Protein AF-A0ABD1CI50-F1 (afdb_monomer_lite)

InterPro domains:
  IPR001848 Small ribosomal subunit protein uS10 [PTHR11700] (51-87)
  IPR027486 Small ribosomal subunit protein uS10 domain [PF00338] (51-84)
  IPR036838 Small ribosomal subunit protein uS10 domain superfamily [G3DSA:3.30.70.600] (1-51)
  IPR036838 Small ribosomal subunit protein uS10 domain superfamily [G3DSA:3.30.70.600] (52-88)
  IPR036838 Small ribosomal subunit protein uS10 domain superfamily [SSF54999] (18-85)

Organism: Culex pipiens pipiens (NCBI:txid38569)

Secondary structure (DSSP, 8-state):
-----------S---EEEEEEE-S-HHHHHHHHHHHHHHHHHTT--EEEEE-SSEEEEEEES-HHHHHHHHHHT--TT-EEEEEEE--

Structure (mmCIF, N/CA/C/O backbone):
data_AF-A0ABD1CI50-F1
#
_entry.id   AF-A0ABD1CI50-F1
#
loop_
_atom_site.group_PDB
_atom_site.id
_atom_site.type_symbol
_atom_site.label_atom_id
_atom_site.label_alt_id
_atom_site.label_comp_id
_atom_site.label_asym_id
_atom_site.label_entity_id
_atom_site.label_seq_id
_atom_site.pdbx_PDB_ins_code
_atom_site.Cartn_x
_atom_site.Cartn_y
_atom_site.Cartn_z
_atom_site.occupancy
_atom_site.B_iso_or_equiv
_atom_site.auth_seq_id
_atom_site.auth_comp_id
_atom_site.auth_asym_id
_atom_site.auth_atom_id
_atom_site.pdbx_PDB_model_num
ATOM 1 N N . MET A 1 1 ? 6.219 11.345 27.649 1.00 36.47 1 MET A N 1
ATOM 2 C CA . MET A 1 1 ? 4.781 11.576 27.384 1.00 36.47 1 MET A CA 1
ATOM 3 C C . MET A 1 1 ? 4.552 11.513 25.878 1.00 36.47 1 MET A C 1
ATOM 5 O O . MET A 1 1 ? 4.914 12.448 25.183 1.00 36.47 1 MET A O 1
ATOM 9 N N . ALA A 1 2 ? 4.060 10.380 25.366 1.00 38.81 2 ALA A N 1
ATOM 10 C CA . ALA A 1 2 ? 3.848 10.143 23.937 1.00 38.81 2 ALA A CA 1
ATOM 11 C C . ALA A 1 2 ? 2.370 10.384 23.581 1.00 38.81 2 ALA A C 1
ATOM 13 O O . ALA A 1 2 ? 1.508 9.566 23.895 1.00 38.81 2 ALA A O 1
ATOM 14 N N . ALA A 1 3 ? 2.079 11.536 22.979 1.00 45.41 3 ALA A N 1
ATOM 15 C CA . ALA A 1 3 ? 0.829 11.783 22.261 1.00 45.41 3 ALA A CA 1
ATOM 16 C C . ALA A 1 3 ? 0.927 11.059 20.898 1.00 45.41 3 ALA A C 1
ATOM 18 O O . ALA A 1 3 ? 2.001 11.047 20.308 1.00 45.41 3 ALA A O 1
ATOM 19 N N . THR A 1 4 ? -0.082 10.382 20.355 1.00 44.66 4 THR A N 1
ATOM 20 C CA . THR A 1 4 ? -1.501 10.732 20.292 1.00 44.66 4 THR A CA 1
ATOM 21 C C . THR A 1 4 ? -2.389 9.485 20.251 1.00 44.66 4 THR A C 1
ATOM 23 O O . THR A 1 4 ? -2.087 8.469 19.625 1.00 44.66 4 THR A O 1
ATOM 26 N N . ARG A 1 5 ? -3.517 9.601 20.954 1.00 47.25 5 ARG A N 1
ATOM 27 C CA . ARG A 1 5 ? -4.638 8.664 20.993 1.00 47.25 5 ARG A CA 1
ATOM 28 C C . ARG A 1 5 ? -5.496 8.824 19.727 1.00 47.25 5 ARG A C 1
ATOM 30 O O . ARG A 1 5 ? -5.709 9.949 19.297 1.00 47.25 5 ARG A O 1
ATOM 37 N N . LYS A 1 6 ? -5.971 7.679 19.217 1.00 54.91 6 LYS A N 1
ATOM 38 C CA . LYS A 1 6 ? -7.211 7.402 18.458 1.00 54.91 6 LYS A CA 1
ATOM 39 C C . LYS A 1 6 ? -7.755 8.479 17.501 1.00 54.91 6 LYS A C 1
ATOM 41 O O . LYS A 1 6 ? -8.400 9.407 17.949 1.00 54.91 6 LYS A O 1
ATOM 46 N N . ASP A 1 7 ? -7.649 8.196 16.203 1.00 38.84 7 ASP A N 1
ATOM 47 C CA . ASP A 1 7 ? -8.651 8.474 15.156 1.00 38.84 7 ASP A CA 1
ATOM 48 C C . ASP A 1 7 ? -8.412 7.368 14.098 1.00 38.84 7 ASP A C 1
ATOM 50 O O . ASP A 1 7 ? -7.425 7.420 13.373 1.00 38.84 7 ASP A O 1
ATOM 54 N N . ILE A 1 8 ? -9.060 6.202 14.115 1.00 51.62 8 ILE A N 1
ATOM 55 C CA . ILE A 1 8 ? -10.365 5.934 13.501 1.00 51.62 8 ILE A CA 1
ATOM 56 C C . ILE A 1 8 ? -10.950 4.701 14.200 1.00 51.62 8 ILE A C 1
ATOM 58 O O . ILE A 1 8 ? -10.406 3.596 14.134 1.00 51.62 8 ILE A O 1
ATOM 62 N N . GLU A 1 9 ? -12.082 4.901 14.862 1.00 54.56 9 GLU A N 1
ATOM 63 C CA . GLU A 1 9 ? -13.017 3.837 15.191 1.00 54.56 9 GLU A CA 1
ATOM 64 C C . GLU A 1 9 ? -13.667 3.325 13.906 1.00 54.56 9 GLU A C 1
ATOM 66 O O . GLU A 1 9 ? -14.456 4.019 13.274 1.00 54.56 9 GLU A O 1
ATOM 71 N N . LYS A 1 10 ? -13.366 2.081 13.548 1.00 37.62 10 LYS A N 1
ATOM 72 C CA . LYS A 1 10 ? -14.395 1.077 13.271 1.00 37.62 10 LYS A CA 1
ATOM 73 C C . LYS A 1 10 ? -13.838 -0.260 13.730 1.00 37.62 10 LYS A C 1
ATOM 75 O O . LYS A 1 10 ? -12.703 -0.604 13.419 1.00 37.62 10 LYS A O 1
ATOM 80 N N . ALA A 1 11 ? -14.638 -0.991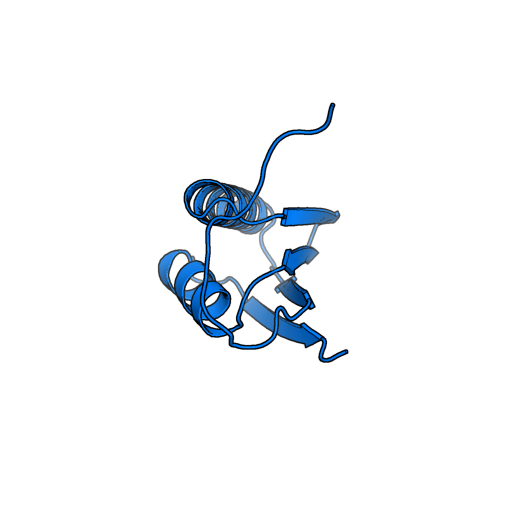 14.492 1.00 41.25 11 ALA A N 1
ATOM 81 C CA . ALA A 1 11 ? -14.345 -2.299 15.066 1.00 41.25 11 ALA A CA 1
ATOM 82 C C . ALA A 1 11 ? -14.249 -3.430 14.014 1.00 41.25 11 ALA A C 1
ATOM 84 O O . ALA A 1 11 ? -14.745 -4.528 14.231 1.00 41.25 11 ALA A O 1
ATOM 85 N N . ALA A 1 12 ? -13.619 -3.170 12.869 1.00 50.88 12 ALA A N 1
ATOM 86 C CA . ALA A 1 12 ? -13.197 -4.181 11.915 1.00 50.88 12 ALA A CA 1
ATOM 87 C C . ALA A 1 12 ? -11.683 -4.319 12.086 1.00 50.88 12 ALA A C 1
ATOM 89 O O . ALA A 1 12 ? -10.943 -3.396 11.749 1.00 50.88 12 ALA A O 1
ATOM 90 N N . THR A 1 13 ? -11.266 -5.405 12.736 1.00 58.91 13 THR A N 1
ATOM 91 C CA . THR A 1 13 ? -9.893 -5.927 12.851 1.00 58.91 13 THR A CA 1
ATOM 92 C C . THR A 1 13 ? -8.807 -5.065 12.191 1.00 58.91 13 THR A C 1
ATOM 94 O O . THR A 1 13 ? -8.684 -4.974 10.971 1.00 58.91 13 THR A O 1
ATOM 97 N N . LEU A 1 14 ? -7.986 -4.415 13.019 1.00 67.94 14 LEU A N 1
ATOM 98 C CA . LEU A 1 14 ? -6.788 -3.698 12.583 1.00 67.94 14 LEU A CA 1
ATOM 99 C C . LEU A 1 14 ? -5.796 -4.703 11.971 1.00 67.94 14 LEU A C 1
ATOM 101 O O . LEU A 1 14 ? -4.987 -5.298 12.679 1.00 67.94 14 LEU A O 1
ATOM 105 N N . HIS A 1 15 ? -5.874 -4.902 10.656 1.00 76.06 15 HIS A N 1
ATOM 106 C CA . HIS A 1 15 ? -4.976 -5.788 9.924 1.00 76.06 15 HIS A CA 1
ATOM 107 C C . HIS A 1 15 ? -3.682 -5.068 9.542 1.00 76.06 15 HIS A C 1
ATOM 109 O O . HIS A 1 15 ? -3.644 -3.849 9.316 1.00 76.06 15 HIS A O 1
ATOM 115 N N . ARG A 1 16 ? -2.601 -5.845 9.434 1.00 80.50 16 ARG A N 1
ATOM 116 C CA . ARG A 1 16 ? -1.367 -5.376 8.804 1.00 80.50 16 ARG A CA 1
ATOM 117 C C . ARG A 1 16 ? -1.506 -5.599 7.308 1.00 80.50 16 ARG A C 1
ATOM 119 O O . ARG A 1 16 ? -1.424 -6.721 6.828 1.00 80.50 16 ARG A O 1
ATOM 126 N N . ASN A 1 17 ? -1.713 -4.531 6.555 1.00 86.75 17 ASN A N 1
ATOM 127 C CA . ASN A 1 17 ? -1.837 -4.621 5.109 1.00 86.75 17 ASN A CA 1
ATOM 128 C C . ASN A 1 17 ? -0.503 -4.291 4.464 1.00 86.75 17 ASN A C 1
ATOM 130 O O . ASN A 1 17 ? 0.077 -3.235 4.707 1.00 86.75 17 ASN A O 1
ATOM 134 N N . ARG A 1 18 ? -0.038 -5.180 3.599 1.00 86.88 18 ARG A N 1
ATOM 135 C CA . ARG A 1 18 ? 1.201 -5.017 2.856 1.00 86.88 18 ARG A CA 1
ATOM 136 C C . ARG A 1 18 ? 0.877 -4.747 1.400 1.00 86.88 18 ARG A C 1
ATOM 138 O O . ARG A 1 18 ? 0.462 -5.635 0.658 1.00 86.88 18 ARG A O 1
ATOM 145 N N . VAL A 1 19 ? 1.076 -3.507 0.983 1.00 87.94 19 VAL A N 1
ATOM 146 C CA . VAL A 1 19 ? 0.916 -3.073 -0.402 1.00 87.94 19 VAL A CA 1
ATOM 147 C C . VAL A 1 19 ? 2.251 -3.233 -1.114 1.00 87.94 19 VAL A C 1
ATOM 149 O O . VAL A 1 19 ? 3.254 -2.624 -0.748 1.00 87.94 19 VAL A O 1
ATOM 152 N N . THR A 1 20 ? 2.268 -4.068 -2.143 1.00 88.38 20 THR A N 1
ATOM 153 C CA . THR A 1 20 ? 3.411 -4.263 -3.030 1.00 88.38 20 THR A CA 1
ATOM 154 C C . THR A 1 20 ? 3.128 -3.603 -4.372 1.00 88.38 20 THR A C 1
ATOM 156 O O . THR A 1 20 ? 2.136 -3.908 -5.026 1.00 88.38 20 THR A O 1
ATOM 159 N N . LEU A 1 21 ? 4.024 -2.719 -4.793 1.00 86.50 21 LEU A N 1
ATOM 160 C CA . LEU A 1 21 ? 3.986 -2.041 -6.082 1.00 86.50 21 LEU A CA 1
ATOM 161 C C . LEU A 1 21 ? 5.084 -2.632 -6.963 1.00 86.50 21 LEU A C 1
ATOM 163 O O . LEU A 1 21 ? 6.264 -2.538 -6.609 1.00 86.50 21 LEU A O 1
ATOM 167 N N . ASN A 1 22 ? 4.702 -3.223 -8.093 1.00 83.94 22 ASN A N 1
ATOM 168 C CA . ASN A 1 22 ? 5.625 -3.730 -9.107 1.00 83.94 22 ASN A CA 1
ATOM 169 C C . ASN A 1 22 ? 5.503 -2.860 -10.361 1.00 83.94 22 ASN A C 1
ATOM 171 O O . ASN A 1 22 ? 4.394 -2.562 -10.800 1.00 83.94 22 ASN A O 1
ATOM 175 N N . LEU A 1 23 ? 6.632 -2.427 -10.928 1.00 78.25 23 LEU A N 1
ATOM 176 C CA . LEU A 1 23 ? 6.633 -1.488 -12.051 1.00 78.25 23 LEU A CA 1
ATOM 177 C C . LEU A 1 23 ? 7.859 -1.642 -12.950 1.00 78.25 23 LEU A C 1
ATOM 179 O O . LEU A 1 23 ? 8.969 -1.881 -12.480 1.00 78.25 23 LEU A O 1
ATOM 183 N N . ARG A 1 24 ? 7.653 -1.392 -14.250 1.00 76.75 24 ARG A N 1
ATOM 184 C CA . ARG A 1 24 ? 8.719 -1.293 -15.264 1.00 76.75 24 ARG A CA 1
ATOM 185 C C . ARG A 1 24 ? 9.330 0.113 -15.374 1.00 76.75 24 ARG A C 1
ATOM 187 O O . ARG A 1 24 ? 10.405 0.260 -15.937 1.00 76.75 24 ARG A O 1
ATOM 194 N N . ASN A 1 25 ? 8.672 1.145 -14.828 1.00 82.06 25 ASN A N 1
ATOM 195 C CA . ASN A 1 25 ? 9.139 2.536 -14.866 1.00 82.06 25 ASN A CA 1
ATOM 196 C C . ASN A 1 25 ? 9.298 3.123 -13.452 1.00 82.06 25 ASN A C 1
ATOM 198 O O . ASN A 1 25 ? 8.316 3.320 -12.730 1.00 82.06 25 ASN A O 1
ATOM 202 N N . VAL A 1 26 ? 10.540 3.461 -13.091 1.00 81.75 26 VAL A N 1
ATOM 203 C CA . VAL A 1 26 ? 10.914 4.008 -11.775 1.00 81.75 26 VAL A CA 1
ATOM 204 C C . VAL A 1 26 ? 10.240 5.359 -11.499 1.00 81.75 26 VAL A C 1
ATOM 206 O O . VAL A 1 26 ? 9.774 5.598 -10.388 1.00 81.75 26 VAL A O 1
ATOM 209 N N . ARG A 1 27 ? 10.086 6.228 -12.509 1.00 83.50 27 ARG A N 1
ATOM 210 C CA . ARG A 1 27 ? 9.495 7.572 -12.331 1.00 83.50 27 ARG A CA 1
ATOM 211 C C . ARG A 1 27 ? 8.019 7.515 -11.938 1.00 83.50 27 ARG A C 1
ATOM 213 O O . ARG A 1 27 ? 7.543 8.348 -11.167 1.00 83.50 27 ARG A O 1
ATOM 220 N N . SER A 1 28 ? 7.283 6.540 -12.468 1.00 84.31 28 SER A N 1
ATOM 221 C CA . SER A 1 28 ? 5.882 6.316 -12.095 1.00 84.31 28 SER A CA 1
ATOM 222 C C . SER A 1 28 ? 5.769 5.739 -10.684 1.00 84.31 28 SER A C 1
ATOM 224 O O . SER A 1 28 ? 4.898 6.169 -9.930 1.00 84.31 28 SER A O 1
ATOM 226 N N . LEU A 1 29 ? 6.686 4.840 -10.304 1.00 83.19 29 LEU A N 1
ATOM 227 C CA . LEU A 1 29 ? 6.751 4.232 -8.970 1.00 83.19 29 LEU A CA 1
ATOM 228 C C . LEU A 1 29 ? 6.963 5.274 -7.870 1.00 83.19 29 LEU A C 1
ATOM 230 O O . LEU A 1 29 ? 6.298 5.230 -6.837 1.00 83.19 29 LEU A O 1
ATOM 234 N N . GLU A 1 30 ? 7.867 6.224 -8.108 1.00 85.00 30 GLU A N 1
ATOM 235 C CA . GLU A 1 30 ? 8.155 7.325 -7.185 1.00 85.00 30 GLU A CA 1
ATOM 236 C C . GLU A 1 30 ? 6.916 8.181 -6.924 1.00 85.00 30 GLU A C 1
ATOM 238 O O . GLU A 1 30 ? 6.547 8.407 -5.772 1.00 85.00 30 GLU A O 1
ATOM 243 N N . LYS A 1 31 ? 6.235 8.598 -8.000 1.00 86.25 31 LYS A N 1
ATOM 244 C CA . LYS A 1 31 ? 5.040 9.445 -7.909 1.00 86.25 31 LYS A CA 1
ATOM 245 C C . LYS A 1 31 ? 3.902 8.735 -7.180 1.00 86.25 31 LYS A C 1
ATOM 247 O O . LYS A 1 31 ? 3.317 9.318 -6.278 1.00 86.25 31 LYS A O 1
ATOM 252 N N . VAL A 1 32 ? 3.622 7.476 -7.523 1.00 85.19 32 VAL A N 1
ATOM 253 C CA . VAL A 1 32 ? 2.556 6.694 -6.870 1.00 85.19 32 VAL A CA 1
ATOM 254 C C . VAL A 1 32 ? 2.867 6.456 -5.395 1.00 85.19 32 VAL A C 1
ATOM 256 O O . VAL A 1 32 ? 1.982 6.567 -4.556 1.00 85.19 32 VAL A O 1
ATOM 259 N N . CYS A 1 33 ? 4.125 6.175 -5.049 1.00 84.69 33 CYS A N 1
ATOM 260 C CA . CYS A 1 33 ? 4.516 5.992 -3.656 1.00 84.69 33 CYS A CA 1
ATOM 261 C C . CYS A 1 33 ? 4.358 7.283 -2.842 1.00 84.69 33 CYS A C 1
ATOM 263 O O . CYS A 1 33 ? 3.824 7.232 -1.736 1.00 84.69 33 CYS A O 1
ATOM 265 N N . ALA A 1 34 ? 4.758 8.432 -3.395 1.00 86.44 34 ALA A N 1
ATOM 266 C CA . ALA A 1 34 ? 4.550 9.727 -2.752 1.00 86.44 34 ALA A CA 1
ATOM 267 C C . ALA A 1 34 ? 3.056 10.030 -2.548 1.00 86.44 34 ALA A C 1
ATOM 269 O O . ALA A 1 34 ? 2.665 10.458 -1.462 1.00 86.44 34 ALA A O 1
ATOM 270 N N . ASP A 1 35 ? 2.221 9.748 -3.552 1.00 86.81 35 ASP A N 1
ATOM 271 C CA . ASP A 1 35 ? 0.777 9.979 -3.476 1.00 86.81 35 ASP A CA 1
ATOM 272 C C . ASP A 1 35 ? 0.092 9.049 -2.464 1.00 86.81 35 ASP A C 1
ATOM 274 O O . ASP A 1 35 ? -0.711 9.496 -1.653 1.00 86.81 35 ASP A O 1
ATOM 278 N N . LEU A 1 36 ? 0.477 7.768 -2.420 1.00 85.00 36 LEU A N 1
ATOM 279 C CA . LEU A 1 36 ? -0.003 6.810 -1.416 1.00 85.00 36 LEU A CA 1
ATOM 280 C C . LEU A 1 36 ? 0.386 7.222 0.008 1.00 85.00 36 LEU A C 1
ATOM 282 O O . LEU A 1 36 ? -0.449 7.173 0.909 1.00 85.00 36 LEU A O 1
ATOM 286 N N . ILE A 1 37 ? 1.635 7.651 0.223 1.00 86.19 37 ILE A N 1
ATOM 287 C CA . ILE A 1 37 ? 2.093 8.138 1.533 1.00 86.19 37 ILE A CA 1
ATOM 288 C C . ILE A 1 37 ? 1.327 9.408 1.918 1.00 86.19 37 ILE A C 1
ATOM 290 O O . ILE A 1 37 ? 0.915 9.546 3.068 1.00 86.19 37 ILE A O 1
ATOM 294 N N . SER A 1 38 ? 1.111 10.323 0.970 1.00 88.38 38 SER A N 1
ATOM 295 C CA . SER A 1 38 ? 0.334 11.547 1.187 1.00 88.38 38 SER A CA 1
ATOM 296 C C . SER A 1 38 ? -1.128 11.237 1.529 1.00 88.38 38 SER A C 1
ATOM 298 O O . SER A 1 38 ? -1.647 11.736 2.527 1.00 88.38 38 SER A O 1
ATOM 300 N N . GLY A 1 39 ? -1.778 10.347 0.773 1.00 86.62 39 GLY A N 1
ATOM 301 C CA . GLY A 1 39 ? -3.149 9.895 1.017 1.00 86.62 39 GLY A CA 1
ATOM 302 C C . GLY A 1 39 ? -3.314 9.198 2.369 1.00 86.62 39 GLY A C 1
ATOM 303 O O . GLY A 1 39 ? -4.254 9.487 3.107 1.00 86.62 39 GLY A O 1
ATOM 304 N N . ALA A 1 40 ? -2.355 8.353 2.749 1.00 84.62 40 ALA A N 1
ATOM 305 C CA . ALA A 1 40 ? -2.352 7.693 4.050 1.00 84.62 40 ALA A CA 1
ATOM 306 C C . ALA A 1 40 ? -2.105 8.676 5.210 1.00 84.62 40 ALA A C 1
ATOM 308 O O . ALA A 1 40 ? -2.773 8.583 6.239 1.00 84.62 40 ALA A O 1
ATOM 309 N N . LYS A 1 41 ? -1.216 9.666 5.036 1.00 84.00 41 LYS A N 1
ATOM 310 C CA . LYS A 1 41 ? -1.004 10.742 6.021 1.00 84.00 41 LYS A CA 1
ATOM 311 C C . LYS A 1 41 ? -2.249 11.610 6.214 1.00 84.00 41 LYS A C 1
ATOM 313 O O . LYS A 1 41 ? -2.536 11.980 7.349 1.00 84.00 41 LYS A O 1
ATOM 318 N N . LYS A 1 42 ? -3.014 11.894 5.151 1.00 86.44 42 LYS A N 1
ATOM 319 C CA . LYS A 1 42 ? -4.303 12.611 5.247 1.00 86.44 42 LYS A CA 1
ATOM 320 C C . LYS A 1 42 ? -5.314 11.866 6.120 1.00 86.44 42 LYS A C 1
ATOM 322 O O . LYS A 1 42 ? -6.044 12.500 6.870 1.00 86.44 42 LYS A O 1
ATOM 327 N N . GLN A 1 43 ? -5.314 10.535 6.068 1.00 79.69 43 GLN A N 1
ATOM 328 C CA . GLN A 1 43 ? -6.142 9.684 6.930 1.00 79.69 43 GLN A CA 1
ATOM 329 C C . GLN A 1 43 ? -5.488 9.341 8.282 1.00 79.69 43 GLN A C 1
ATOM 331 O O . GLN A 1 43 ? -5.979 8.471 8.993 1.00 79.69 43 GLN A O 1
ATOM 336 N N . LYS A 1 44 ? -4.377 10.004 8.646 1.00 80.88 44 LYS A N 1
ATOM 337 C CA . LYS A 1 44 ? -3.603 9.753 9.877 1.00 80.88 44 LYS A CA 1
ATOM 338 C C . LYS A 1 44 ? -3.207 8.277 10.078 1.00 80.88 44 LYS A C 1
ATOM 340 O O . LYS A 1 44 ? -3.074 7.810 11.207 1.00 80.88 44 LYS A O 1
ATOM 345 N N . LEU A 1 45 ? -2.977 7.536 8.992 1.00 81.69 45 LEU A N 1
ATOM 346 C CA . LEU A 1 45 ? -2.554 6.137 9.058 1.00 81.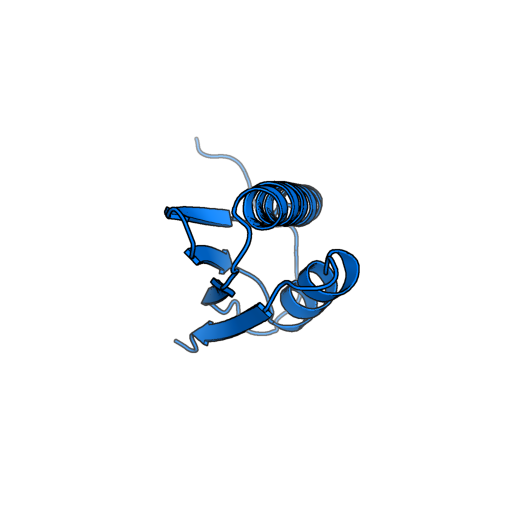69 45 LEU A CA 1
ATOM 347 C C . LEU A 1 45 ? -1.045 6.020 9.283 1.00 81.69 45 LEU A C 1
ATOM 349 O O . LEU A 1 45 ? -0.250 6.801 8.753 1.00 81.69 45 LEU A O 1
ATOM 353 N N . HIS A 1 46 ? -0.635 4.994 10.029 1.00 82.25 46 HIS A N 1
ATOM 354 C CA . HIS A 1 46 ? 0.779 4.671 10.186 1.00 82.25 46 HIS A CA 1
ATOM 355 C C . HIS A 1 46 ? 1.276 3.921 8.946 1.00 82.25 46 HIS A C 1
ATOM 357 O O . HIS A 1 46 ? 0.781 2.842 8.613 1.00 82.25 46 HIS A O 1
ATOM 363 N N . VAL A 1 47 ? 2.266 4.512 8.278 1.00 85.44 47 VAL A N 1
ATOM 364 C CA . VAL A 1 47 ? 2.878 3.987 7.057 1.00 85.44 47 VAL A CA 1
ATOM 365 C C . VAL A 1 47 ? 4.334 3.642 7.324 1.00 85.44 47 VAL A C 1
ATOM 367 O O . VAL A 1 47 ? 5.097 4.493 7.782 1.00 85.44 47 VAL A O 1
ATOM 370 N N . LYS A 1 48 ? 4.744 2.424 6.973 1.00 85.88 48 LYS A N 1
ATOM 371 C CA . LYS A 1 48 ? 6.156 2.038 6.889 1.00 85.88 48 LYS A CA 1
ATOM 372 C C . LYS A 1 48 ? 6.460 1.595 5.469 1.00 85.88 48 LYS A C 1
ATOM 374 O O . LYS A 1 48 ? 5.810 0.704 4.948 1.00 85.88 48 LYS A O 1
ATOM 379 N N . GLY A 1 49 ? 7.425 2.237 4.823 1.00 84.44 49 GLY A N 1
ATOM 380 C CA . GLY A 1 49 ? 7.778 1.952 3.435 1.00 84.44 49 GLY A CA 1
ATOM 381 C C . GLY A 1 49 ? 9.233 1.539 3.294 1.00 84.44 49 GLY A C 1
ATOM 382 O O . GLY A 1 49 ? 10.103 2.079 3.972 1.00 84.44 49 GLY A O 1
ATOM 383 N N . SER A 1 50 ? 9.497 0.617 2.372 1.00 84.38 50 SER A N 1
ATOM 384 C CA . SER A 1 50 ? 10.842 0.332 1.869 1.00 84.38 50 SER A CA 1
ATOM 385 C C . SER A 1 50 ? 10.927 0.684 0.387 1.00 84.38 50 SER A C 1
ATOM 387 O O . SER A 1 50 ? 10.003 0.428 -0.395 1.00 84.38 50 SER A O 1
ATOM 389 N N . MET A 1 51 ? 12.046 1.289 -0.001 1.00 79.25 51 MET A N 1
ATOM 390 C CA . MET A 1 51 ? 12.285 1.743 -1.363 1.00 79.25 51 MET A CA 1
ATOM 391 C C . MET A 1 51 ? 13.277 0.808 -2.051 1.00 79.25 51 MET A C 1
ATOM 393 O O . MET A 1 51 ? 14.373 0.574 -1.548 1.00 79.25 51 MET A O 1
ATOM 397 N N . ARG A 1 52 ? 12.882 0.251 -3.199 1.00 78.69 52 ARG A N 1
ATOM 398 C CA . ARG A 1 52 ? 13.776 -0.461 -4.120 1.00 78.69 52 ARG A CA 1
ATOM 399 C C . ARG A 1 52 ? 13.532 0.046 -5.540 1.00 78.69 52 ARG A C 1
ATOM 401 O O . ARG A 1 52 ? 12.487 0.633 -5.817 1.00 78.69 52 ARG A O 1
ATOM 408 N N . LEU A 1 53 ? 14.495 -0.200 -6.427 1.00 79.69 53 LEU A N 1
ATOM 409 C CA . LEU A 1 53 ? 14.547 0.370 -7.778 1.00 79.69 53 LEU A CA 1
ATOM 410 C C . LEU A 1 53 ? 13.268 0.099 -8.601 1.00 79.69 53 LEU A C 1
ATOM 412 O O . LEU A 1 53 ? 12.674 1.026 -9.136 1.00 79.69 53 LEU A O 1
ATOM 416 N N . HIS A 1 54 ? 12.798 -1.152 -8.632 1.00 80.94 54 HIS A N 1
ATOM 417 C CA . HIS A 1 54 ? 11.661 -1.586 -9.469 1.00 80.94 54 HIS A CA 1
ATOM 418 C C . HIS A 1 54 ? 10.475 -2.158 -8.677 1.00 80.94 54 HIS A C 1
ATOM 420 O O . HIS A 1 54 ? 9.465 -2.574 -9.245 1.00 80.94 54 HIS A O 1
ATOM 426 N N . LYS A 1 55 ? 10.597 -2.203 -7.348 1.00 85.38 55 LYS A N 1
ATOM 427 C CA . LYS A 1 55 ? 9.591 -2.766 -6.447 1.00 85.38 55 LYS A CA 1
ATOM 428 C C . LYS A 1 55 ? 9.516 -1.927 -5.184 1.00 85.38 55 LYS A C 1
ATOM 430 O O . LYS A 1 55 ? 10.543 -1.663 -4.566 1.00 85.38 55 LYS A O 1
ATOM 435 N N . AR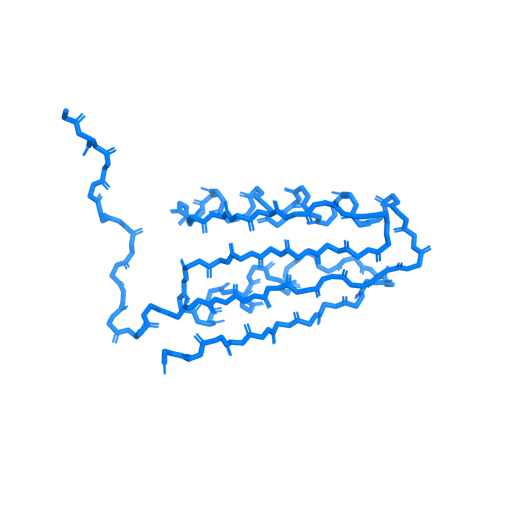G A 1 56 ? 8.318 -1.545 -4.754 1.00 87.56 56 ARG A N 1
ATOM 436 C CA . ARG A 1 56 ? 8.123 -0.924 -3.436 1.00 87.56 56 ARG A CA 1
ATOM 437 C C . ARG A 1 56 ? 7.171 -1.736 -2.599 1.00 87.56 56 ARG A C 1
ATOM 439 O O . ARG A 1 56 ? 6.246 -2.356 -3.112 1.00 87.56 56 ARG A O 1
ATOM 446 N N . ILE A 1 57 ? 7.437 -1.735 -1.305 1.00 88.06 57 ILE A N 1
ATOM 447 C CA . ILE A 1 57 ? 6.620 -2.424 -0.322 1.00 88.06 57 ILE A CA 1
ATOM 448 C C . ILE A 1 57 ? 6.291 -1.411 0.758 1.00 88.06 57 ILE A C 1
ATOM 450 O O . ILE A 1 57 ? 7.195 -0.773 1.304 1.00 88.06 57 ILE A O 1
ATOM 454 N N . ILE A 1 58 ? 5.001 -1.263 1.020 1.00 89.00 58 ILE A N 1
ATOM 455 C CA . ILE A 1 58 ? 4.450 -0.334 1.992 1.00 89.00 58 ILE A CA 1
ATOM 456 C C . ILE A 1 58 ? 3.554 -1.134 2.930 1.00 89.00 58 ILE A C 1
ATOM 458 O O . ILE A 1 58 ? 2.590 -1.757 2.496 1.00 89.00 58 ILE A O 1
ATOM 462 N N . ASP A 1 59 ? 3.882 -1.107 4.209 1.00 87.25 59 ASP A N 1
ATOM 463 C CA . ASP A 1 59 ? 3.086 -1.669 5.284 1.00 87.25 59 ASP A CA 1
ATOM 464 C C . ASP A 1 59 ? 2.185 -0.567 5.865 1.00 87.25 59 ASP A C 1
ATOM 466 O O . ASP A 1 59 ? 2.644 0.519 6.237 1.00 87.25 59 ASP A O 1
ATOM 470 N N . LEU A 1 60 ? 0.885 -0.850 5.908 1.00 85.62 60 LEU A N 1
ATOM 471 C CA . LEU A 1 60 ? -0.189 0.028 6.361 1.00 85.62 60 LEU A CA 1
ATOM 472 C C . LEU A 1 60 ? -0.969 -0.674 7.472 1.00 85.62 60 LEU A C 1
ATOM 474 O O . LEU A 1 60 ? -1.415 -1.807 7.307 1.00 85.62 60 LEU A O 1
ATOM 478 N N . HIS A 1 61 ? -1.174 0.008 8.596 1.00 82.88 61 HIS A N 1
ATOM 479 C CA . HIS A 1 61 ? -2.034 -0.483 9.676 1.00 82.88 61 HIS A CA 1
ATOM 480 C C . HIS A 1 61 ? -3.413 0.164 9.539 1.00 82.88 61 HIS A C 1
ATOM 482 O O . HIS A 1 61 ? -3.583 1.335 9.870 1.00 82.88 61 HIS A O 1
ATOM 488 N N . SER A 1 62 ? -4.371 -0.559 8.962 1.00 78.94 62 SER A N 1
ATOM 489 C CA . SER A 1 62 ? -5.731 -0.060 8.695 1.00 78.94 62 SER A CA 1
ATOM 490 C C . SER A 1 62 ? -6.677 -1.209 8.329 1.00 78.94 62 SER A C 1
ATOM 492 O O . SER A 1 62 ? -6.214 -2.286 7.957 1.00 78.94 62 SER A O 1
ATOM 494 N N . PRO A 1 63 ? -8.002 -1.013 8.398 1.00 82.69 63 PRO A N 1
ATOM 495 C CA . PRO A 1 63 ? -8.951 -1.936 7.783 1.00 82.69 63 PRO A CA 1
ATOM 496 C C . PRO A 1 63 ? -8.766 -1.977 6.254 1.00 82.69 63 PRO A C 1
ATOM 498 O O . PRO A 1 63 ? -8.406 -0.978 5.621 1.00 82.69 63 PRO A O 1
ATOM 501 N N . SER A 1 64 ? -9.018 -3.142 5.649 1.00 79.56 64 SER A N 1
ATOM 502 C CA . SER A 1 64 ? -8.761 -3.396 4.220 1.00 79.56 64 SER A CA 1
ATOM 503 C C . SER A 1 64 ? -9.594 -2.514 3.278 1.00 79.56 64 SER A C 1
ATOM 505 O O . SER A 1 64 ? -9.165 -2.221 2.162 1.00 79.56 64 SER A O 1
ATOM 507 N N . GLU A 1 65 ? -10.750 -2.041 3.739 1.00 81.06 65 GLU A N 1
ATOM 508 C CA . GLU A 1 65 ? -11.660 -1.170 2.991 1.00 81.06 65 GLU A CA 1
ATOM 509 C C . GLU A 1 65 ? -11.025 0.193 2.677 1.00 81.06 65 GLU A C 1
ATOM 511 O O . GLU A 1 65 ? -11.034 0.647 1.531 1.00 81.06 65 GLU A O 1
ATOM 516 N N . ILE A 1 66 ? -10.352 0.787 3.667 1.00 83.06 66 ILE A N 1
ATOM 517 C CA . ILE A 1 66 ? -9.648 2.066 3.519 1.00 83.06 66 ILE A CA 1
ATOM 518 C C . ILE A 1 66 ? -8.462 1.919 2.560 1.00 83.06 66 ILE A C 1
ATOM 520 O O . ILE A 1 66 ? -8.253 2.766 1.690 1.00 83.06 66 ILE A O 1
ATOM 524 N N . VAL A 1 67 ? -7.699 0.825 2.678 1.00 82.06 67 VAL A N 1
ATOM 525 C CA . VAL A 1 67 ? -6.541 0.577 1.804 1.00 82.06 67 VAL A CA 1
ATOM 526 C C . VAL A 1 67 ? -6.979 0.456 0.352 1.00 82.06 67 VAL A C 1
ATOM 528 O O . VAL A 1 67 ? -6.389 1.119 -0.497 1.00 82.06 67 VAL A O 1
ATOM 531 N N . LYS A 1 68 ? -8.039 -0.314 0.069 1.00 82.31 68 LYS A N 1
ATOM 532 C CA . LYS A 1 68 ? -8.590 -0.457 -1.288 1.00 82.31 68 LYS A CA 1
ATOM 533 C C . LYS A 1 68 ? -8.998 0.891 -1.880 1.00 82.31 68 LYS A C 1
ATOM 535 O O . LYS A 1 68 ? -8.706 1.152 -3.049 1.00 82.31 68 LYS A O 1
ATOM 540 N N . GLN A 1 69 ? -9.622 1.758 -1.083 1.00 83.44 69 GLN A N 1
ATOM 541 C CA . GLN A 1 69 ? -10.061 3.077 -1.533 1.00 83.44 69 GLN A CA 1
ATOM 542 C C . GLN A 1 69 ? -8.871 3.991 -1.863 1.00 83.44 69 GLN A C 1
ATOM 544 O O . GLN A 1 69 ? -8.818 4.551 -2.956 1.00 83.44 69 GLN A O 1
ATOM 549 N N . ILE A 1 70 ? -7.868 4.071 -0.980 1.00 83.00 70 ILE A N 1
ATOM 550 C CA . ILE A 1 70 ? -6.653 4.874 -1.206 1.00 83.00 70 ILE A CA 1
ATOM 551 C C . ILE A 1 70 ? -5.878 4.363 -2.427 1.00 83.00 70 ILE A C 1
ATOM 553 O O . ILE A 1 70 ? -5.409 5.160 -3.241 1.00 83.00 70 ILE A O 1
ATOM 557 N N . THR A 1 71 ? -5.753 3.042 -2.590 1.00 80.19 71 THR A N 1
ATOM 558 C CA . THR A 1 71 ? -5.030 2.478 -3.735 1.00 80.19 71 THR A CA 1
ATOM 559 C C . THR A 1 71 ? -5.751 2.694 -5.055 1.00 80.19 71 THR A C 1
ATOM 561 O O . THR A 1 71 ? -5.069 2.863 -6.056 1.00 80.19 71 THR A O 1
ATOM 564 N N . SER A 1 72 ? -7.088 2.718 -5.072 1.00 73.50 72 SER A N 1
ATOM 565 C CA . SER A 1 72 ? -7.876 2.828 -6.311 1.00 73.50 72 SER A CA 1
ATOM 566 C C . SER A 1 72 ? -7.907 4.243 -6.893 1.00 73.50 72 SER A C 1
ATOM 568 O O . SER A 1 72 ? -7.973 4.400 -8.106 1.00 73.50 72 SER A O 1
ATOM 570 N N . ILE A 1 73 ? -7.820 5.275 -6.049 1.00 70.94 73 ILE A N 1
ATOM 571 C CA . ILE A 1 73 ? -7.904 6.683 -6.483 1.00 70.94 73 ILE A CA 1
ATOM 572 C C . ILE A 1 73 ? -6.623 7.134 -7.209 1.00 70.94 73 ILE A C 1
ATOM 574 O O . ILE A 1 73 ? -6.668 7.997 -8.080 1.00 70.94 73 ILE A O 1
ATOM 578 N N . ASN A 1 74 ? -5.482 6.513 -6.894 1.00 65.00 74 ASN A N 1
ATOM 579 C CA . ASN A 1 74 ? -4.158 6.994 -7.296 1.00 65.00 74 ASN A CA 1
ATOM 580 C C . ASN A 1 74 ? -3.443 6.090 -8.316 1.00 65.00 74 ASN A C 1
ATOM 582 O O . ASN A 1 74 ? -2.223 6.191 -8.498 1.00 65.00 74 ASN A O 1
ATOM 586 N N . ILE A 1 75 ? -4.174 5.187 -8.980 1.00 70.25 75 ILE A N 1
ATOM 587 C CA . ILE A 1 75 ? -3.586 4.270 -9.961 1.00 70.25 75 ILE A CA 1
ATOM 588 C C . ILE A 1 75 ? -3.233 5.050 -11.228 1.00 70.25 75 ILE A C 1
ATOM 590 O O . ILE A 1 75 ? -4.095 5.433 -12.016 1.00 70.25 75 ILE A O 1
ATOM 594 N N . LYS A 1 76 ? -1.933 5.250 -11.455 1.00 70.25 76 LYS A N 1
ATOM 595 C CA . LYS A 1 76 ? -1.437 5.634 -12.779 1.00 70.25 76 LYS A CA 1
ATOM 596 C C . LYS A 1 76 ? -1.511 4.447 -13.742 1.00 70.25 76 LYS A C 1
ATOM 598 O O . LYS A 1 76 ? -1.205 3.327 -13.330 1.00 70.25 76 LYS A O 1
ATOM 603 N N . PRO A 1 77 ? -1.817 4.677 -15.032 1.00 70.25 77 PRO A N 1
ATOM 604 C CA . PRO A 1 77 ? -1.766 3.616 -16.030 1.00 70.25 77 PRO A CA 1
ATOM 605 C C . PRO A 1 77 ? -0.353 3.011 -16.094 1.00 70.25 77 PRO A C 1
ATOM 607 O O . PRO A 1 77 ? 0.647 3.733 -16.093 1.00 70.25 77 PRO A O 1
ATOM 610 N N . GLY A 1 78 ? -0.277 1.677 -16.114 1.00 73.88 78 GLY A N 1
ATOM 611 C CA . GLY A 1 78 ? 0.982 0.921 -16.180 1.00 73.88 78 GLY A CA 1
ATOM 612 C C . GLY A 1 78 ? 1.606 0.540 -14.831 1.00 73.88 78 GLY A C 1
ATOM 613 O O . GLY A 1 78 ? 2.761 0.116 -14.807 1.00 73.88 78 GLY A O 1
ATOM 614 N N . VAL A 1 79 ? 0.874 0.696 -13.723 1.00 77.19 79 VAL A N 1
ATOM 615 C CA . VAL A 1 79 ? 1.308 0.328 -12.367 1.00 77.19 79 VAL A CA 1
ATOM 616 C C . VAL A 1 79 ? 0.544 -0.903 -11.890 1.00 77.19 79 VAL A C 1
ATOM 618 O O . VAL A 1 79 ? -0.679 -0.856 -11.782 1.00 77.19 79 VAL A O 1
ATOM 621 N N . GLU A 1 80 ? 1.250 -1.980 -11.544 1.00 79.81 80 GLU A N 1
ATOM 622 C CA . GLU A 1 80 ? 0.631 -3.153 -10.923 1.00 79.81 80 GLU A CA 1
ATOM 623 C C . GLU A 1 80 ? 0.697 -3.032 -9.398 1.00 79.81 80 GLU A C 1
ATOM 625 O O . GLU A 1 80 ? 1.776 -2.985 -8.793 1.00 79.81 80 GLU A O 1
ATOM 630 N N . VAL A 1 81 ? -0.477 -2.974 -8.769 1.00 81.06 81 VAL A N 1
ATOM 631 C CA . VAL A 1 81 ? -0.632 -2.890 -7.314 1.00 81.06 81 VAL A CA 1
ATOM 632 C C . VAL A 1 81 ? -1.140 -4.227 -6.797 1.00 81.06 81 VAL A C 1
ATOM 634 O O . VAL A 1 81 ? -2.214 -4.682 -7.179 1.00 81.06 81 VAL A O 1
ATOM 637 N N . LYS A 1 82 ? -0.389 -4.844 -5.886 1.00 82.94 82 LYS A N 1
ATOM 638 C CA . LYS A 1 82 ? -0.807 -6.042 -5.159 1.00 82.94 82 LYS A CA 1
ATOM 639 C C . LYS A 1 82 ? -1.002 -5.694 -3.690 1.00 82.94 82 LYS A C 1
ATOM 641 O O . LYS A 1 82 ? -0.045 -5.338 -3.007 1.00 82.94 82 LYS A O 1
ATOM 646 N N . VAL A 1 83 ? -2.231 -5.809 -3.201 1.00 83.31 83 VAL A N 1
ATOM 647 C CA . VAL A 1 83 ? -2.546 -5.660 -1.776 1.00 83.31 83 VAL A CA 1
ATOM 648 C C . VAL A 1 83 ? -2.581 -7.049 -1.151 1.00 83.31 83 VAL A C 1
ATOM 650 O O . VAL A 1 83 ? -3.343 -7.905 -1.589 1.00 83.31 83 VAL A O 1
ATOM 653 N N . THR A 1 84 ? -1.751 -7.269 -0.138 1.00 84.38 84 THR A N 1
ATOM 654 C CA . THR A 1 84 ? -1.775 -8.478 0.687 1.00 84.38 84 THR A CA 1
ATOM 655 C C . THR A 1 84 ? -2.283 -8.096 2.070 1.00 84.38 84 THR A C 1
ATOM 657 O O . THR A 1 84 ? -1.694 -7.233 2.720 1.00 84.38 84 THR A O 1
ATOM 660 N N . ILE A 1 85 ? -3.361 -8.725 2.526 1.00 82.38 85 ILE A N 1
ATOM 661 C CA . ILE A 1 85 ? -3.817 -8.616 3.915 1.00 82.38 85 ILE A CA 1
ATOM 662 C C . ILE A 1 85 ? -3.015 -9.651 4.704 1.00 82.38 85 ILE A C 1
ATOM 664 O O . ILE A 1 85 ? -3.028 -10.828 4.349 1.00 82.38 85 ILE A O 1
ATOM 668 N N . ALA A 1 86 ? -2.248 -9.215 5.701 1.00 67.00 86 ALA A N 1
ATOM 669 C CA . ALA A 1 86 ? -1.720 -10.124 6.705 1.00 67.00 86 ALA A CA 1
ATOM 670 C C . ALA A 1 86 ? -2.744 -10.165 7.842 1.00 67.00 86 ALA A C 1
ATOM 672 O O . ALA A 1 86 ? -2.835 -9.236 8.655 1.00 67.00 86 ALA A O 1
ATOM 673 N N . ASP A 1 87 ? -3.562 -11.213 7.834 1.00 59.91 87 ASP A N 1
ATOM 674 C CA . ASP A 1 87 ? -4.300 -11.634 9.017 1.00 59.91 87 ASP A CA 1
ATOM 675 C C . ASP A 1 87 ? -3.303 -11.991 10.138 1.00 59.91 87 ASP A C 1
ATOM 677 O O . ASP A 1 87 ? -2.186 -12.429 9.834 1.00 59.91 87 ASP A O 1
ATOM 681 N N . PRO A 1 88 ? -3.637 -11.703 11.408 1.00 55.59 88 PRO A N 1
ATOM 682 C CA . PRO A 1 88 ? -2.822 -12.120 12.545 1.00 55.59 88 PRO A CA 1
ATOM 683 C C . PRO A 1 88 ? -2.700 -13.645 12.654 1.00 55.59 88 PRO A C 1
ATOM 685 O O . PRO A 1 88 ? -3.646 -14.356 12.247 1.00 55.59 88 PRO A O 1
#

Foldseek 3Di:
DDDDDDPDDDPDDFWWKKKKKAAPDQVLVVQLVVQLVVLCVVSVWDWDKDDDRGMIIIITGDPPVSVVVSNVVRDDPGMDMDMDTDDD

Sequence (88 aa):
MAATRKDIEKAATLHRNRVTLNLRNVRSLEKVCADLISGAKKQKLHVKGSMRLHKRIIDLHSPSEIVKQITSINIKPGVEVKVTIADP

Radius of gyration: 13.38 Å; chains: 1; bounding box: 29×25×44 Å

pLDDT: mean 75.96, std 14.06, range [36.47, 89.0]

=== Feature glossary ===
The record interleaves many kinds of information about one protein. Here is each kind framed as the question it answers.

Q: What does the local fold look like, residue by residue?
A: The Foldseek 3Di string encodes local tertiary geometry as a 20-letter alphabet — one character per residue — derived from the relative positions of nearby Cα atoms. Unlike the amino-acid sequence, 3Di is a direct function of the 3D structure, so two proteins with the same fold have similar 3Di strings even at low sequence identity.

Q: Which residues are in helices, strands, or loops?
A: The SS8 string is DSSP's per-residue secondary-structure call. α-helix (H) means an i→i+4 H-bond ladder; β-strand (E) means the residue participates in a β-sheet; 3₁₀ (G) and π (I) are tighter and wider helices; T/S are turns/bends; '-' is loop.

Q: How big and how compact is the whole molecule?
A: Radius of gyration (Rg) is the root-mean-square distance of Cα atoms from their centroid — a single number for overall size and compactness. A globular domain of N residues has Rg ≈ 2.2·N^0.38 Å; an extended or disordered chain has a much larger Rg. The Cα contact count is the number of residue pairs whose Cα atoms are within 8 Å and are more than four positions apart in sequence — a standard proxy for tertiary packing density. The bounding box is the smallest axis-aligned box enclosing all Cα atoms.

Q: Where is each backbone atom in 3D?
A: Structure coordinates are given as an mmCIF _atom_site loop: one row per atom with element, residue name, chain id, sequence number, and x/y/z position in Å. Only the four main-chain atoms per residue are included here; side chains are omitted to keep the record compact.

Q: What is the amino-acid chain?
A: Primary structure: the covalent order of the twenty standard amino acids along the backbone. Two proteins with the same sequence will (almost always) fold to the same structure; two with 30% identity often share a fold but not the details.

Q: What if only a Cα trace is available?
A: Three-state secondary structure (P-SEA) collapses the eight DSSP classes into helix (a), strand (b), and coil (c). P-SEA assigns these from Cα geometry alone — distances and angles — without requiring backbone oxygens, so it works on any Cα trace.

Q: What family and function is it annotated with?
A: Database cross-references. InterPro integrates a dozen domain/family signature databases into unified entries with residue-range hits. GO terms attach function/process/location labels with evidence codes. CATH codes position the fold in a four-level structural taxonomy. Organism is the NCBI-taxonomy species name.

Q: How confident is the AlphaFold model at each residue?
A: pLDDT is the predicted lDDT-Cα score: AlphaFold's confidence that the local environment of each residue (all inter-atomic distances within 15 Å) is correctly placed. It is a per-residue number between 0 and 100, with higher meaning more reliable.

Q: How mobile is each atom in the crystal?
A: B-factor (Debye–Waller factor) reflects atomic displacement in the crystal lattice. It is an experimental observable (units Å²), not a prediction; low values mean the atom 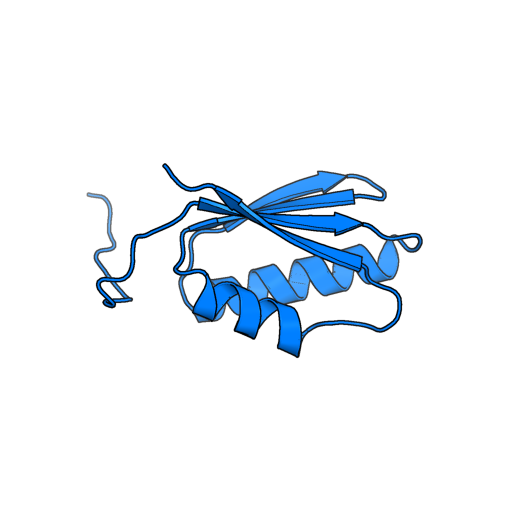is pinned down, high values mean it moves or is heterogeneous across the crystal.

Q: Which residues are buried vs exposed?
A: SASA measures how much of the protein is reachable by solvent. It is computed by rolling a water-sized probe over the atomic surface and summing the exposed area (Å²). Per-residue SASA distinguishes core (buried, low SASA) from surface (exposed, high SASA) residues; total SASA is a whole-molecule size measure.

Q: What do the diagnostic plots show?
A: Plot images: a contact map (which residues are close in 3D, as an N×N binary image), a Ramachandran scatter (backbone torsion angles, revealing secondary-structure composition at a glance), and — for AlphaFold structures — a PAE heatmap (pairwise prediction confidence).

Q: What known structures does this most resemble?
A: The Foldseek neighbor list gives the clo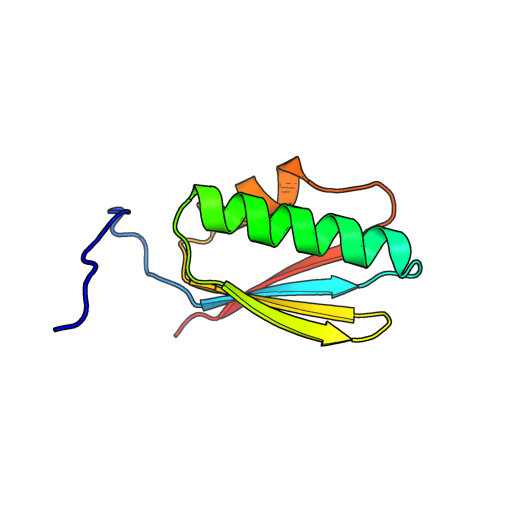sest experimentally determined structures in the PDB, ranked by structural alignment. TM-score near 1 means near-identical fold; near 0.3 means only rough topology match. This is how one finds what a novel AlphaFold prediction most resembles in the solved-structure universe.

Q: Are the domains correctly placed relative to each other?
A: Predicted aligned error is AlphaFold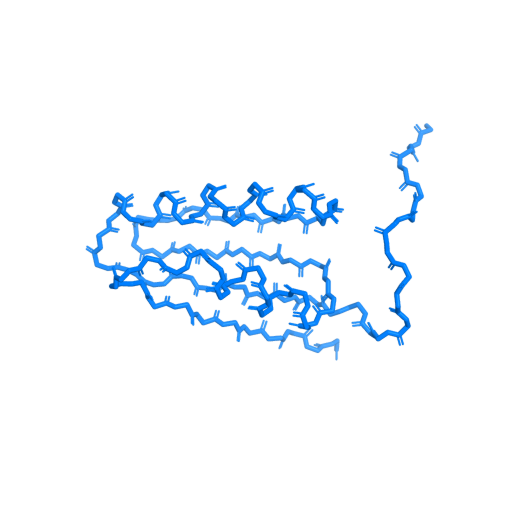's pairwise confidence. Unlike pLDDT (per-residue), PAE is per-residue-pair and captures whether two parts of the structure are correctly placed relative to each other. Units are ångströms of expected positional error.

Q: What do the rendered images show?
A: Structure images are PyMOL renders from six orthogonal camera directions. Cartoon representation draws helices as coils and strands as arrows; sticks shows the backbone as bonds; surface shows the solvent-excluded envelope. Rainbow coloring maps sequence position to hue (blue→red, N→C); chain coloring assigns a distinct color per polypeptide.

Q: What are the backbone torsion angles?
A: φ (phi) and ψ (psi) are the two rotatable backbone dihedrals per residue: φ is the C(i-1)–N–Cα–C torsion, ψ is the N–Cα–C–N(i+1) torsion, both in degrees on (−180°, 180°]. α-helical residues cluster near (−60°, −45°); β-strand residues near (−120°, +130°). A Ramachandran plot is simply a scatter of (φ, ψ) for every residue.